Protein AF-A0A7S4D075-F1 (afdb_monomer_lite)

InterPro domains:
  IPR001715 Calponin homology domain [PF00307] (39-128)
  IPR001715 Calponin homology domain [PS50021] (37-131)
  IPR001715 Calponin homology domain [SM00033] (39-131)
  IPR003096 Smooth muscle protein/calponin [PR00888] (35-48)
  IPR003096 Smooth muscle protein/calponin [PR00888] (59-74)
  IPR003096 Smooth muscle protein/calponin [PR00888] (94-110)
  IPR003096 Smooth muscle protein/calponin [PR00888] (110-125)
  IPR036872 CH domain superfamily [G3DSA:1.10.418.10] (33-131)
  IPR036872 CH domain superfamily [SSF47576] (41-131)
  IPR050606 Calponin-like [PTHR47385] (38-131)

Secondary structure (DSSP, 8-state):
-HHHHHHHHHHHHHHH---TTHHHHHHHHHHHHTT---HHHHHHHHHHHHHT----S-HHHHHTTSHHHHHHHHHHSTTSS-GGG------HHHHHHHHHHHHHHHHHTT--GGGSPPHHHHHT-S-TTT-

Foldseek 3Di:
DLLVVVVVLVVVVVVPDPDPPVVVVVVVVVVVCVVVPDSLVVVQVSLCSLQVHHDDDDPLVRCLQLLSLLVSLCSSPPPLDDNVLQDPDPDLVNSLVSNVSSQVSVVVVVDDPQLDDHSCVRNVVVPPVSD

Sequence (131 aa):
KLTRRMERLIKKHIAGRQRGDYYNTSQHLIELTEGRNTSEAKVRLWIETLLGQECVGTTHQWLRSGAVLCRLINAVNPGLIEPSTVSESAEPMRQRSNIKQFLDCCGEMGLHEGDRFLIDDLYSNRDMKQV

Organism: NCBI:txid73025

pLDDT: mean 75.77, std 17.06, range [39.53, 94.44]

Structure (mmCIF, N/CA/C/O backbone):
data_AF-A0A7S4D075-F1
#
_entry.id   AF-A0A7S4D075-F1
#
loop_
_atom_site.group_PDB
_atom_site.id
_atom_site.type_symbol
_atom_site.label_atom_id
_atom_site.label_alt_id
_atom_site.label_comp_id
_atom_site.label_asym_id
_atom_site.label_entity_id
_atom_site.label_seq_id
_atom_site.pdbx_PDB_ins_code
_atom_site.Cartn_x
_atom_site.Cartn_y
_atom_site.Cartn_z
_atom_site.occupancy
_atom_site.B_iso_or_equiv
_atom_site.auth_seq_id
_atom_site.auth_comp_id
_atom_site.auth_asym_id
_atom_site.auth_atom_id
_atom_site.pdbx_PDB_model_num
ATOM 1 N N . LYS A 1 1 ? -8.860 -11.041 -3.632 1.00 50.75 1 LYS A N 1
ATOM 2 C CA . LYS A 1 1 ? -9.294 -11.610 -2.324 1.00 50.75 1 LYS A CA 1
ATOM 3 C C . LYS A 1 1 ? -8.749 -10.780 -1.153 1.00 50.75 1 LYS A C 1
ATOM 5 O O . LYS A 1 1 ? -9.535 -10.485 -0.261 1.00 50.75 1 LYS A O 1
ATOM 10 N N . LEU A 1 2 ? -7.536 -10.222 -1.249 1.00 43.84 2 LEU A N 1
ATOM 11 C CA . LEU A 1 2 ? -7.053 -9.100 -0.423 1.00 43.84 2 LEU A CA 1
ATOM 12 C C . LEU A 1 2 ? -7.921 -7.827 -0.563 1.00 43.84 2 LEU A C 1
ATOM 14 O O . LEU A 1 2 ? -8.401 -7.270 0.423 1.00 43.84 2 LEU A O 1
ATOM 18 N N . THR A 1 3 ? -8.248 -7.458 -1.806 1.00 52.56 3 THR A N 1
ATOM 19 C CA . THR A 1 3 ? -9.039 -6.272 -2.191 1.00 52.56 3 THR A CA 1
ATOM 20 C C . THR A 1 3 ? -10.372 -6.146 -1.458 1.00 52.56 3 THR A C 1
ATOM 22 O O . THR A 1 3 ? -10.666 -5.086 -0.933 1.00 52.56 3 THR A O 1
ATOM 25 N N . ARG A 1 4 ? -11.167 -7.221 -1.336 1.00 53.00 4 ARG A N 1
ATOM 26 C CA . ARG A 1 4 ? -12.479 -7.176 -0.648 1.00 53.00 4 ARG A CA 1
ATOM 27 C C . ARG A 1 4 ? -12.362 -7.070 0.875 1.00 53.00 4 ARG A C 1
ATOM 29 O O . ARG A 1 4 ? -13.295 -6.624 1.541 1.00 53.00 4 ARG A O 1
ATOM 36 N N . ARG A 1 5 ? -11.266 -7.563 1.461 1.00 54.78 5 ARG A N 1
ATOM 37 C CA . ARG A 1 5 ? -11.040 -7.518 2.914 1.00 54.78 5 ARG A CA 1
ATOM 38 C C . ARG A 1 5 ? -10.435 -6.179 3.316 1.00 54.78 5 ARG A C 1
ATOM 40 O O . ARG A 1 5 ? -10.928 -5.593 4.275 1.00 54.78 5 ARG A O 1
ATOM 47 N N . MET A 1 6 ? -9.511 -5.652 2.511 1.00 55.50 6 MET A N 1
ATOM 48 C CA . MET A 1 6 ? -9.135 -4.242 2.560 1.00 55.50 6 MET A CA 1
ATOM 49 C C . MET A 1 6 ? -10.371 -3.363 2.361 1.00 55.50 6 MET A C 1
ATOM 51 O O . MET A 1 6 ? -10.673 -2.604 3.258 1.00 55.50 6 MET A O 1
ATOM 55 N N . GLU A 1 7 ? -11.204 -3.562 1.335 1.00 55.00 7 GLU A N 1
ATOM 56 C CA . GLU A 1 7 ? -12.452 -2.796 1.129 1.00 55.00 7 GLU A CA 1
ATOM 57 C C . GLU A 1 7 ? -13.401 -2.810 2.343 1.00 55.00 7 GLU A C 1
ATOM 59 O O . GLU A 1 7 ? -14.043 -1.807 2.653 1.00 55.00 7 GLU A O 1
ATOM 64 N N . ARG A 1 8 ? -13.467 -3.915 3.093 1.00 57.28 8 ARG A N 1
ATOM 65 C CA . ARG A 1 8 ? -14.226 -3.967 4.353 1.00 57.28 8 ARG A CA 1
ATOM 66 C C . ARG A 1 8 ? -13.552 -3.199 5.491 1.00 57.28 8 ARG A C 1
ATOM 68 O O . ARG A 1 8 ? -14.247 -2.491 6.216 1.00 57.28 8 ARG A O 1
ATOM 75 N N . LEU A 1 9 ? -12.231 -3.307 5.642 1.00 54.53 9 LEU A N 1
ATOM 76 C CA . LEU A 1 9 ? -11.461 -2.492 6.592 1.00 54.53 9 LEU A CA 1
ATOM 77 C C . LEU A 1 9 ? -11.571 -0.997 6.249 1.00 54.53 9 LEU A C 1
ATOM 79 O O . LEU A 1 9 ? -11.704 -0.176 7.150 1.00 54.53 9 LEU A O 1
ATOM 83 N N . ILE A 1 10 ? -11.635 -0.672 4.957 1.00 57.50 10 ILE A N 1
ATOM 84 C CA . ILE A 1 10 ? -11.843 0.662 4.390 1.00 57.50 10 ILE A CA 1
ATOM 85 C C . ILE A 1 10 ? -13.212 1.200 4.788 1.00 57.50 10 ILE A C 1
ATOM 87 O O . ILE A 1 10 ? -13.285 2.236 5.438 1.00 57.50 10 ILE A O 1
ATOM 91 N N . LYS A 1 11 ? -14.300 0.481 4.481 1.00 53.25 11 LYS A N 1
ATOM 92 C CA . LYS A 1 11 ? -15.663 0.902 4.854 1.00 53.25 11 LYS A CA 1
ATOM 93 C C . LYS A 1 11 ? -15.804 1.087 6.366 1.00 53.25 11 LYS A C 1
ATOM 95 O O . LYS A 1 11 ? -16.441 2.038 6.804 1.00 53.25 11 LYS A O 1
ATOM 100 N N . LYS A 1 12 ? -15.156 0.229 7.163 1.00 53.06 12 LYS A N 1
ATOM 101 C CA . LYS A 1 12 ? -15.143 0.328 8.629 1.00 53.06 12 LYS A CA 1
ATOM 102 C C . LYS A 1 12 ? -14.340 1.536 9.139 1.00 53.06 12 LYS A C 1
ATOM 104 O O . LYS A 1 12 ? -14.806 2.215 10.047 1.00 53.06 12 LYS A O 1
ATOM 109 N N . HIS A 1 13 ? -13.165 1.818 8.569 1.00 50.81 13 HIS A N 1
ATOM 110 C CA . HIS A 1 13 ? -12.316 2.945 8.979 1.00 50.81 13 HIS A CA 1
ATOM 111 C C . HIS A 1 13 ? -12.883 4.296 8.507 1.00 50.81 13 HIS A C 1
ATOM 113 O O . HIS A 1 13 ? -12.895 5.252 9.279 1.00 50.81 13 HIS A O 1
ATOM 119 N N . ILE A 1 14 ? -13.427 4.366 7.285 1.00 50.09 14 ILE A N 1
ATOM 120 C CA . ILE A 1 14 ? -14.105 5.559 6.744 1.00 50.09 14 ILE A CA 1
ATOM 121 C C . ILE A 1 14 ? -15.364 5.880 7.559 1.00 50.09 14 ILE A C 1
ATOM 123 O O . ILE A 1 14 ? -15.562 7.030 7.938 1.00 50.09 14 ILE A O 1
ATOM 127 N N . ALA A 1 15 ? -16.186 4.879 7.898 1.00 50.56 15 ALA A N 1
ATOM 128 C CA . ALA A 1 15 ? -17.385 5.093 8.714 1.00 50.56 15 ALA A CA 1
ATOM 129 C C . ALA A 1 15 ? -17.075 5.587 10.142 1.00 50.56 15 ALA A C 1
ATOM 131 O O . ALA A 1 15 ? -17.919 6.229 10.762 1.00 50.56 15 ALA A O 1
ATOM 132 N N . GLY A 1 16 ? -15.874 5.308 10.665 1.00 44.28 16 GLY A N 1
ATOM 133 C CA . GLY A 1 16 ? -15.447 5.726 12.003 1.00 44.28 16 GLY A CA 1
ATOM 134 C C . GLY A 1 16 ? -14.803 7.116 12.081 1.00 44.28 16 GLY A C 1
ATOM 135 O O . GLY A 1 16 ? -14.719 7.678 13.172 1.00 44.28 16 GLY A O 1
ATOM 136 N N . ARG A 1 17 ? -14.347 7.699 10.962 1.00 47.12 17 ARG A N 1
ATOM 137 C CA . ARG A 1 17 ? -13.574 8.954 10.951 1.00 47.12 17 ARG A CA 1
ATOM 138 C C . ARG A 1 17 ? -14.454 10.143 10.548 1.00 47.12 17 ARG A C 1
ATOM 140 O O . ARG A 1 17 ? -14.360 10.665 9.445 1.00 47.12 17 ARG A O 1
ATOM 147 N N . GLN A 1 18 ? -15.306 10.588 11.471 1.00 43.94 18 GLN A N 1
ATOM 148 C CA . GLN A 1 18 ? -16.048 11.854 11.381 1.00 43.94 18 GLN A CA 1
ATOM 149 C C . GLN A 1 18 ? -15.070 13.049 11.447 1.00 43.94 18 GLN A C 1
ATOM 151 O O . GLN A 1 18 ? -14.754 13.555 12.522 1.00 43.94 18 GLN A O 1
ATOM 156 N N . ARG A 1 19 ? -14.554 13.500 10.297 1.00 42.50 19 ARG A N 1
ATOM 157 C CA . ARG A 1 19 ? -14.028 14.865 10.103 1.00 42.50 19 ARG A CA 1
ATOM 158 C C . ARG A 1 19 ? -14.656 15.434 8.829 1.00 42.50 19 ARG A C 1
ATOM 160 O O . ARG A 1 19 ? -14.510 14.855 7.755 1.00 42.50 19 ARG A O 1
ATOM 167 N N . GLY A 1 20 ? -15.398 16.526 9.001 1.00 39.53 20 GLY A N 1
ATOM 168 C CA . GLY A 1 20 ? -16.484 17.003 8.134 1.00 39.53 20 GLY A CA 1
ATOM 169 C C . GLY A 1 20 ? -16.155 17.385 6.688 1.00 39.53 20 GLY A C 1
ATOM 170 O O . GLY A 1 20 ? -17.089 17.550 5.917 1.00 39.53 20 GLY A O 1
ATOM 171 N N . ASP A 1 21 ? -14.889 17.445 6.278 1.00 44.00 21 ASP A N 1
ATOM 172 C CA . ASP A 1 21 ? -14.522 17.799 4.894 1.00 44.00 21 ASP A CA 1
ATOM 173 C C . ASP A 1 21 ? -14.277 16.579 3.988 1.00 44.00 21 ASP A C 1
ATOM 175 O O . ASP A 1 21 ? -14.272 16.688 2.765 1.00 44.00 21 ASP A O 1
ATOM 179 N N . TYR A 1 22 ? -14.109 15.384 4.562 1.00 44.91 22 TYR A N 1
ATOM 180 C CA . TYR A 1 22 ? -13.710 14.188 3.809 1.00 44.91 22 TYR A CA 1
ATOM 181 C C . TYR A 1 22 ? -14.876 13.517 3.066 1.00 44.91 22 TYR A C 1
ATOM 183 O O . TYR A 1 22 ? -14.668 12.887 2.030 1.00 44.91 22 TYR A O 1
ATOM 191 N N . TYR A 1 23 ? -16.109 13.648 3.571 1.00 43.34 23 TYR A N 1
ATOM 192 C CA . TYR A 1 23 ? -17.292 12.975 3.016 1.00 43.34 23 TYR A CA 1
ATOM 193 C C . TYR A 1 23 ? -17.703 13.551 1.650 1.00 43.34 23 TYR A C 1
ATOM 195 O O . TYR A 1 23 ? -18.079 12.787 0.765 1.00 43.34 23 TYR A O 1
ATOM 203 N N . ASN A 1 24 ? -17.543 14.867 1.446 1.00 47.75 24 ASN A N 1
ATOM 204 C CA . ASN A 1 24 ? -17.824 15.531 0.166 1.00 47.75 24 ASN A CA 1
ATOM 205 C C . ASN A 1 24 ? -16.809 15.141 -0.918 1.00 47.75 24 ASN A C 1
ATOM 207 O O . ASN A 1 24 ? -17.199 14.766 -2.022 1.00 47.75 24 ASN A O 1
ATOM 211 N N . THR A 1 25 ? -15.512 15.138 -0.599 1.00 51.56 25 THR A N 1
ATOM 212 C CA . THR A 1 25 ? -14.468 14.709 -1.544 1.00 51.56 25 THR A CA 1
ATOM 213 C C . THR A 1 25 ? -14.576 13.215 -1.838 1.00 51.56 25 THR A C 1
ATOM 215 O O . THR A 1 25 ? -14.449 12.801 -2.983 1.00 51.56 25 THR A O 1
ATOM 218 N N . SER A 1 26 ? -14.880 12.393 -0.830 1.00 49.84 26 SER A N 1
ATOM 219 C CA . SER A 1 26 ? -15.034 10.944 -1.002 1.00 49.84 26 SER A CA 1
ATOM 220 C C . SER A 1 26 ? -16.256 10.577 -1.844 1.00 49.84 26 SER A C 1
ATOM 222 O O . SER A 1 26 ? -16.144 9.692 -2.682 1.00 49.84 26 SER A O 1
ATOM 224 N N . GLN A 1 27 ? -17.402 11.249 -1.671 1.00 45.72 27 GLN A N 1
ATOM 225 C CA . GLN A 1 27 ? -18.570 11.042 -2.538 1.00 45.72 27 GLN A CA 1
ATOM 226 C C . GLN A 1 27 ? -18.273 11.440 -3.988 1.00 45.72 27 GLN A C 1
ATOM 228 O O . GLN A 1 27 ? -18.534 10.650 -4.890 1.00 45.72 27 GLN A O 1
ATOM 233 N N . HIS A 1 28 ? -17.620 12.586 -4.204 1.00 53.44 28 HIS A N 1
ATOM 234 C CA . HIS A 1 28 ? -17.217 13.025 -5.541 1.00 53.44 28 HIS A CA 1
ATOM 235 C C . HIS A 1 28 ? -16.207 12.066 -6.199 1.00 53.44 28 HIS A C 1
ATOM 237 O O . HIS A 1 28 ? -16.278 11.779 -7.390 1.00 53.44 28 HIS A O 1
ATOM 243 N N . LEU A 1 29 ? -15.283 11.501 -5.420 1.00 51.94 29 LEU A N 1
ATOM 244 C CA . LEU A 1 29 ? -14.316 10.509 -5.893 1.00 51.94 29 LEU A CA 1
ATOM 245 C C . LEU A 1 29 ? -14.950 9.129 -6.159 1.00 51.94 29 LEU A C 1
ATOM 247 O O . LEU A 1 29 ? -14.510 8.414 -7.064 1.00 51.94 29 LEU A O 1
ATOM 251 N N . ILE A 1 30 ? -15.992 8.753 -5.408 1.00 53.75 30 ILE A N 1
ATOM 252 C CA . ILE A 1 30 ? -16.813 7.559 -5.665 1.00 53.75 30 ILE A CA 1
ATOM 253 C C . ILE A 1 30 ? -17.592 7.731 -6.979 1.00 53.75 30 ILE A C 1
ATOM 255 O O . ILE A 1 30 ? -17.539 6.841 -7.824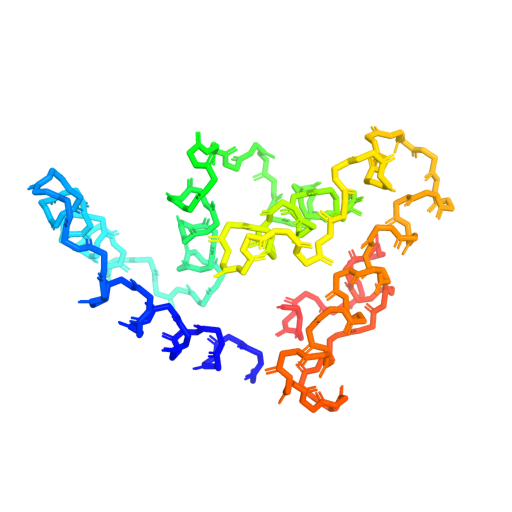 1.00 53.75 30 ILE A O 1
ATOM 259 N N . GLU A 1 31 ? -18.202 8.896 -7.214 1.00 53.28 31 GLU A N 1
ATOM 260 C CA . GLU A 1 31 ? -18.857 9.240 -8.488 1.00 53.28 31 GLU A CA 1
ATOM 261 C C . GLU A 1 31 ? -17.867 9.242 -9.669 1.00 53.28 31 GLU A C 1
ATOM 263 O O . GLU A 1 31 ? -18.153 8.684 -10.728 1.00 53.28 31 GLU A O 1
ATOM 268 N N . LEU A 1 32 ? -16.649 9.767 -9.484 1.00 51.84 32 LEU A N 1
ATOM 269 C CA . LEU A 1 32 ? -15.582 9.725 -10.498 1.00 51.84 32 LEU A CA 1
ATOM 270 C C . LEU A 1 32 ? -15.048 8.306 -10.769 1.00 51.84 32 LEU A C 1
ATOM 272 O O . LEU A 1 32 ? -14.474 8.048 -11.833 1.00 51.84 32 LEU A O 1
ATOM 276 N N . THR A 1 33 ? -15.212 7.372 -9.827 1.00 48.22 33 THR A N 1
ATOM 277 C CA . THR A 1 33 ? -14.789 5.972 -9.990 1.00 48.22 33 THR A CA 1
ATOM 278 C C . THR A 1 33 ? -15.875 5.057 -10.541 1.00 48.22 33 THR A C 1
ATOM 280 O O . THR A 1 33 ? -15.534 3.966 -11.004 1.00 48.22 33 THR A O 1
ATOM 283 N N . GLU A 1 34 ? -17.135 5.491 -10.619 1.00 52.38 34 GLU A N 1
ATOM 284 C CA . GLU A 1 34 ? -18.191 4.723 -11.296 1.00 52.38 34 GLU A CA 1
ATOM 285 C C . GLU A 1 34 ? -17.892 4.508 -12.795 1.00 52.38 34 GLU A C 1
ATOM 287 O O . GLU A 1 34 ? -18.272 3.484 -13.361 1.00 52.38 34 GLU A O 1
ATOM 292 N N . GLY A 1 35 ? -17.093 5.387 -13.418 1.00 48.12 35 GLY A N 1
ATOM 293 C CA . GLY A 1 35 ? -16.574 5.206 -14.782 1.00 48.12 35 GLY A CA 1
ATOM 294 C C . GLY A 1 35 ? -15.270 4.394 -14.895 1.00 48.12 35 GLY A C 1
ATOM 295 O O . GLY A 1 35 ? -14.918 3.940 -15.984 1.00 48.12 35 GLY A O 1
ATOM 296 N N . ARG A 1 36 ? -14.534 4.179 -13.793 1.00 48.78 36 ARG A N 1
ATOM 297 C CA . ARG A 1 36 ? -13.243 3.457 -13.754 1.00 48.78 36 ARG A CA 1
ATOM 298 C C . ARG A 1 36 ? -13.422 2.116 -13.043 1.00 48.78 36 ARG A C 1
ATOM 300 O O . ARG A 1 36 ? -13.070 1.935 -11.882 1.00 48.78 36 ARG A O 1
ATOM 307 N N . ASN A 1 37 ? -13.992 1.155 -13.763 1.00 53.44 37 ASN A N 1
ATOM 308 C CA . ASN A 1 37 ? -14.530 -0.093 -13.212 1.00 53.44 37 ASN A CA 1
ATOM 309 C C . ASN A 1 37 ? -13.479 -1.184 -12.884 1.00 53.44 37 ASN A C 1
ATOM 311 O O . ASN A 1 37 ? -13.795 -2.373 -12.870 1.00 53.44 37 ASN A O 1
ATOM 315 N N . THR A 1 38 ? -12.218 -0.816 -12.631 1.00 63.53 38 THR A N 1
ATOM 316 C CA . THR A 1 38 ? -11.158 -1.780 -12.291 1.00 63.53 38 THR A CA 1
ATOM 317 C C . THR A 1 38 ? -10.851 -1.750 -10.798 1.00 63.53 38 THR A C 1
ATOM 319 O O . THR A 1 38 ? -10.804 -0.698 -10.160 1.00 63.53 38 THR A O 1
ATOM 322 N N . SER A 1 39 ? -10.637 -2.932 -10.213 1.00 69.81 39 SER A N 1
ATOM 323 C CA . SER A 1 39 ? -10.255 -3.064 -8.801 1.00 69.81 39 SER A CA 1
ATOM 324 C C . SER A 1 39 ? -8.970 -2.292 -8.480 1.00 69.81 39 SER A C 1
ATOM 326 O O . SER A 1 39 ? -8.851 -1.741 -7.392 1.00 69.81 39 SER A O 1
ATOM 328 N N . GLU A 1 40 ? -8.063 -2.181 -9.449 1.00 74.38 40 GLU A N 1
ATOM 329 C CA . GLU A 1 40 ? -6.818 -1.423 -9.340 1.00 74.38 40 GLU A CA 1
ATOM 330 C C . GLU A 1 40 ? -7.053 0.084 -9.153 1.00 74.38 40 GLU A C 1
ATOM 332 O O . GLU A 1 40 ? -6.489 0.677 -8.237 1.00 74.38 40 GLU A O 1
ATOM 337 N N . ALA A 1 41 ? -7.927 0.706 -9.955 1.00 74.38 41 ALA A N 1
ATOM 338 C CA . ALA A 1 41 ? -8.194 2.144 -9.856 1.00 74.38 41 ALA A CA 1
ATOM 339 C C . ALA A 1 41 ? -8.781 2.526 -8.488 1.00 74.38 41 ALA A C 1
ATOM 341 O O . ALA A 1 41 ? -8.411 3.551 -7.914 1.00 74.38 41 ALA A O 1
ATOM 342 N N . LYS A 1 42 ? -9.649 1.665 -7.939 1.00 74.44 42 LYS A N 1
ATOM 343 C CA . LYS A 1 42 ? -10.230 1.835 -6.599 1.00 74.44 42 LYS A CA 1
ATOM 344 C C . LYS A 1 42 ? -9.171 1.728 -5.502 1.00 74.44 42 LYS A C 1
ATOM 346 O O . LYS A 1 42 ? -9.166 2.542 -4.584 1.00 74.44 42 LYS A O 1
ATOM 351 N N . VAL A 1 43 ? -8.266 0.750 -5.602 1.00 77.12 43 VAL A N 1
ATOM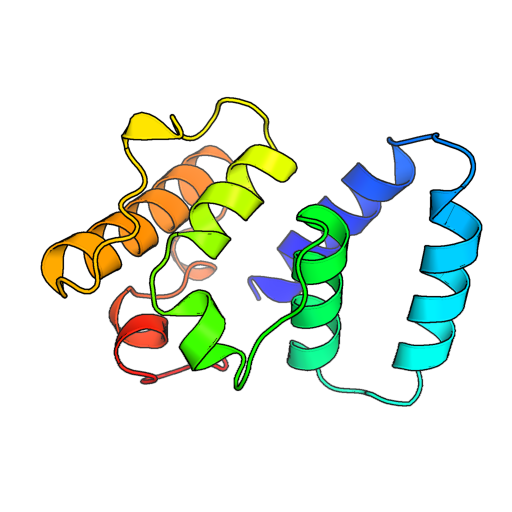 352 C CA . VAL A 1 43 ? -7.157 0.583 -4.646 1.00 77.12 43 VAL A CA 1
ATOM 353 C C . VAL A 1 43 ? -6.204 1.768 -4.713 1.00 77.12 43 VAL A C 1
ATOM 355 O O . VAL A 1 43 ? -5.840 2.307 -3.674 1.00 77.12 43 VAL A O 1
ATOM 358 N N . ARG A 1 44 ? -5.837 2.2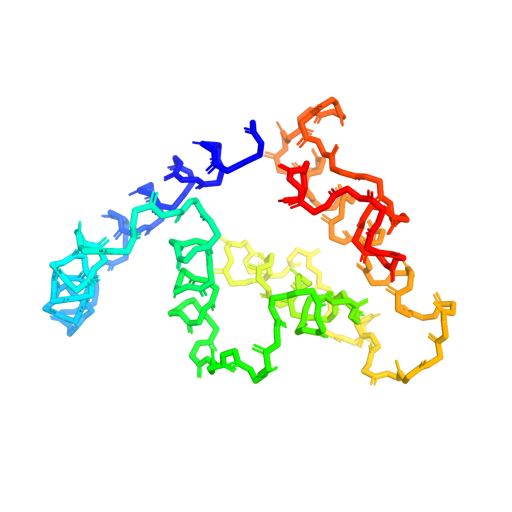08 -5.919 1.00 81.25 44 ARG A N 1
ATOM 359 C CA . ARG A 1 44 ? -4.932 3.341 -6.113 1.00 81.25 44 ARG A CA 1
ATOM 360 C C . ARG A 1 44 ? -5.478 4.591 -5.440 1.00 81.25 44 ARG A C 1
ATOM 362 O O . ARG A 1 44 ? -4.827 5.131 -4.555 1.00 81.25 44 ARG A O 1
ATOM 369 N N . LEU A 1 45 ? -6.705 4.969 -5.792 1.00 79.88 45 LEU A N 1
ATOM 370 C CA . LEU A 1 45 ? -7.380 6.119 -5.204 1.00 79.88 45 LEU A CA 1
ATOM 371 C C . LEU A 1 45 ? -7.454 6.009 -3.677 1.00 79.88 45 LEU A C 1
ATOM 373 O O . LEU A 1 45 ? -7.246 6.987 -2.965 1.00 79.88 45 LEU A O 1
ATOM 377 N N . TRP A 1 46 ? -7.723 4.815 -3.155 1.00 77.94 46 TRP A N 1
ATOM 378 C CA . TRP A 1 46 ? -7.771 4.597 -1.718 1.00 77.94 46 TRP A CA 1
ATOM 379 C C . TRP A 1 46 ? -6.427 4.872 -1.027 1.00 77.94 46 TRP A C 1
ATOM 381 O O . TRP A 1 46 ? -6.399 5.589 -0.025 1.00 77.94 46 TRP A O 1
ATOM 391 N N . ILE A 1 47 ? -5.324 4.343 -1.564 1.00 83.31 47 ILE A N 1
ATOM 392 C CA . ILE A 1 47 ? -3.983 4.594 -1.020 1.00 83.31 47 ILE A CA 1
ATOM 393 C C . ILE A 1 47 ? -3.661 6.089 -1.118 1.00 83.31 47 ILE A C 1
ATOM 395 O O . ILE A 1 47 ? -3.167 6.664 -0.148 1.00 83.31 47 ILE A O 1
ATOM 399 N N . GLU A 1 48 ? -4.008 6.730 -2.239 1.00 85.19 48 GLU A N 1
ATOM 400 C CA . GLU A 1 48 ? -3.803 8.169 -2.431 1.00 85.19 48 GLU A CA 1
ATOM 401 C C . GLU A 1 48 ? -4.542 8.983 -1.366 1.00 85.19 48 GLU A C 1
ATOM 403 O O . GLU A 1 48 ? -3.975 9.879 -0.742 1.00 85.19 48 GLU A O 1
ATOM 408 N N . THR A 1 49 ? -5.791 8.611 -1.089 1.00 80.12 49 THR A N 1
ATOM 409 C CA . THR A 1 49 ? -6.645 9.329 -0.143 1.00 80.12 49 THR A CA 1
ATOM 410 C C . THR A 1 49 ? -6.245 9.077 1.316 1.00 80.12 49 THR A C 1
ATOM 412 O O . THR A 1 49 ? -6.401 9.963 2.154 1.00 80.12 49 THR A O 1
ATOM 415 N N . LEU A 1 50 ? -5.729 7.889 1.656 1.00 82.62 50 LEU A N 1
ATOM 416 C CA . LEU A 1 50 ? -5.240 7.608 3.013 1.00 82.62 50 LEU A CA 1
ATOM 417 C C . LEU A 1 50 ? -3.902 8.277 3.316 1.00 82.62 50 LEU A C 1
ATOM 419 O O . LEU A 1 50 ? -3.680 8.695 4.452 1.00 82.62 50 LEU A O 1
ATOM 423 N N . LEU A 1 51 ? -3.008 8.341 2.330 1.00 83.81 51 LEU A N 1
ATOM 424 C CA . LEU A 1 51 ? -1.670 8.901 2.506 1.00 83.81 51 LEU A CA 1
ATOM 425 C C . LEU A 1 51 ? -1.596 10.392 2.165 1.00 83.81 51 LEU A C 1
ATOM 427 O O . LEU A 1 51 ? -0.626 11.044 2.544 1.00 83.81 51 LEU A O 1
ATOM 431 N N . GLY A 1 52 ? -2.591 10.931 1.455 1.00 83.06 52 GLY A N 1
ATOM 432 C CA . GLY A 1 52 ? -2.536 12.279 0.890 1.00 83.06 52 GLY A CA 1
ATOM 433 C C . GLY A 1 52 ? -1.444 12.422 -0.176 1.00 83.06 52 GLY A C 1
ATOM 434 O O . GLY A 1 52 ? -0.861 13.493 -0.311 1.00 83.06 52 GLY A O 1
ATOM 435 N N . GLN A 1 53 ? -1.113 11.336 -0.881 1.00 80.44 53 GLN A N 1
ATOM 436 C CA . GLN A 1 53 ? -0.046 11.281 -1.888 1.00 80.44 53 GLN A CA 1
ATOM 437 C C . GLN A 1 53 ? -0.614 10.773 -3.206 1.00 80.44 53 GLN A C 1
ATOM 439 O O . GLN A 1 53 ? -1.292 9.758 -3.204 1.00 80.44 53 GLN A O 1
ATOM 444 N N . GLU A 1 54 ? -0.304 11.404 -4.333 1.00 81.12 54 GLU A N 1
ATOM 445 C CA . GLU A 1 54 ? -0.744 10.912 -5.643 1.00 81.12 54 GLU A CA 1
ATOM 446 C C . GLU A 1 54 ? 0.164 9.787 -6.164 1.00 81.12 54 GLU A C 1
ATOM 448 O O . GLU A 1 54 ? 1.380 9.782 -5.946 1.00 81.12 54 GLU A O 1
ATOM 453 N N . CYS A 1 55 ? -0.419 8.824 -6.879 1.00 79.69 55 CYS A N 1
ATOM 454 C CA . CYS A 1 55 ? 0.332 7.767 -7.537 1.00 79.69 55 CYS A CA 1
ATOM 455 C C . CYS A 1 55 ? 1.092 8.341 -8.735 1.00 79.69 55 CYS A C 1
ATOM 457 O O . CYS A 1 55 ? 0.499 8.732 -9.744 1.00 79.69 55 CYS A O 1
ATOM 459 N N . VAL A 1 56 ? 2.421 8.319 -8.656 1.00 79.88 56 VAL A N 1
ATOM 460 C CA . VAL A 1 56 ? 3.300 8.728 -9.755 1.00 79.88 56 VAL A CA 1
ATOM 461 C C . VAL A 1 56 ? 3.622 7.512 -10.626 1.00 79.88 56 VAL A C 1
ATOM 463 O O . VAL A 1 56 ? 4.287 6.578 -10.182 1.00 79.88 56 VAL A O 1
ATOM 466 N N . GLY A 1 57 ? 3.166 7.525 -11.881 1.00 84.50 57 GLY A N 1
ATOM 467 C CA . GLY A 1 57 ? 3.406 6.444 -12.842 1.00 84.50 57 GLY A CA 1
ATOM 468 C C . GLY A 1 57 ? 2.450 5.258 -12.681 1.00 84.50 57 GLY A C 1
ATOM 469 O O . GLY A 1 57 ? 1.253 5.439 -12.452 1.00 84.50 57 GLY A O 1
ATOM 470 N N . THR A 1 58 ? 2.966 4.039 -12.860 1.00 85.94 58 THR A N 1
ATOM 471 C CA . THR A 1 58 ? 2.160 2.809 -12.743 1.00 85.94 58 THR A CA 1
ATOM 472 C C . THR A 1 58 ? 1.999 2.367 -11.288 1.00 85.94 58 THR A C 1
ATOM 474 O O . THR A 1 58 ? 2.899 2.556 -10.469 1.00 85.94 58 THR A O 1
ATOM 477 N N . THR A 1 59 ? 0.883 1.699 -10.975 1.00 85.62 59 THR A N 1
ATOM 478 C CA . THR A 1 59 ? 0.610 1.138 -9.639 1.00 85.62 59 THR A CA 1
ATOM 479 C C . THR A 1 59 ? 1.746 0.232 -9.163 1.00 85.62 59 THR A C 1
ATOM 481 O O . THR A 1 59 ? 2.180 0.319 -8.016 1.00 85.62 59 THR A O 1
ATOM 484 N N . HIS A 1 60 ? 2.288 -0.594 -10.066 1.00 88.94 60 HIS A N 1
ATOM 485 C CA . HIS A 1 60 ? 3.449 -1.437 -9.784 1.00 88.94 60 HIS A CA 1
ATOM 486 C C . HIS A 1 60 ? 4.663 -0.607 -9.359 1.00 88.94 60 HIS A C 1
ATOM 488 O O . HIS A 1 60 ? 5.193 -0.830 -8.276 1.00 88.94 60 HIS A O 1
ATOM 494 N N . GLN A 1 61 ? 5.075 0.382 -10.161 1.00 89.44 61 GLN A N 1
ATOM 495 C CA . GLN A 1 61 ? 6.241 1.221 -9.853 1.00 89.44 61 GLN A CA 1
ATOM 496 C C . GLN A 1 61 ? 6.099 1.944 -8.515 1.00 89.44 61 GLN A C 1
ATOM 498 O O . GLN A 1 61 ? 7.067 2.031 -7.760 1.00 89.44 61 GLN A O 1
ATOM 503 N N . TRP A 1 62 ? 4.895 2.424 -8.215 1.00 90.00 62 TRP A N 1
ATOM 504 C CA . TRP A 1 62 ? 4.616 3.148 -6.984 1.00 90.00 62 TRP A CA 1
ATOM 505 C C . TRP A 1 62 ? 4.708 2.257 -5.737 1.00 90.00 62 TRP A C 1
ATOM 507 O O . TRP A 1 62 ? 5.266 2.667 -4.719 1.00 90.00 62 TRP A O 1
ATOM 517 N N . LEU A 1 63 ? 4.217 1.017 -5.823 1.00 90.94 63 LEU A N 1
ATOM 518 C CA . LEU A 1 63 ? 4.185 0.080 -4.696 1.00 90.94 63 LEU A CA 1
ATOM 519 C C . LEU A 1 63 ? 5.448 -0.787 -4.578 1.00 90.94 63 LEU A C 1
ATOM 521 O O . LEU A 1 63 ? 5.722 -1.315 -3.500 1.00 90.94 63 LEU A O 1
ATOM 525 N N . ARG A 1 64 ? 6.248 -0.911 -5.645 1.00 91.81 64 ARG A N 1
ATOM 526 C CA . ARG A 1 64 ? 7.424 -1.800 -5.728 1.00 91.81 64 ARG A CA 1
ATOM 527 C C . ARG A 1 64 ? 8.452 -1.582 -4.619 1.00 91.81 64 ARG A C 1
ATOM 529 O O . ARG A 1 64 ? 9.110 -2.533 -4.209 1.00 91.81 64 ARG A O 1
ATOM 536 N N . SER A 1 65 ? 8.610 -0.352 -4.134 1.00 90.62 65 SER A N 1
ATOM 537 C CA . SER A 1 65 ? 9.555 -0.051 -3.050 1.00 90.62 65 SER A CA 1
ATOM 538 C C . SER A 1 65 ? 9.121 -0.626 -1.697 1.00 90.62 65 SER A C 1
ATOM 540 O O . SER A 1 65 ? 9.931 -0.686 -0.774 1.00 90.62 65 SER A O 1
ATOM 542 N N . GLY A 1 66 ? 7.843 -0.989 -1.543 1.00 90.44 66 GLY A N 1
ATOM 543 C CA . GLY A 1 66 ? 7.227 -1.401 -0.282 1.00 90.44 66 GLY A CA 1
ATOM 544 C C . GLY A 1 66 ? 7.045 -0.268 0.737 1.00 90.44 66 GLY A C 1
ATOM 545 O O . GLY A 1 66 ? 6.270 -0.421 1.674 1.00 90.44 66 GLY A O 1
ATOM 546 N N . ALA A 1 67 ? 7.682 0.894 0.553 1.00 91.25 67 ALA A N 1
ATOM 547 C CA . ALA A 1 67 ? 7.618 1.998 1.512 1.00 91.25 67 ALA A CA 1
ATOM 548 C C . ALA A 1 67 ? 6.204 2.595 1.621 1.00 91.25 67 ALA A C 1
ATOM 550 O O . ALA A 1 67 ? 5.716 2.862 2.719 1.00 91.25 67 ALA A O 1
ATOM 551 N N . VAL A 1 68 ? 5.513 2.738 0.483 1.00 91.12 68 VAL A N 1
ATOM 552 C CA . VAL A 1 68 ? 4.110 3.186 0.426 1.00 91.12 68 VAL A CA 1
ATOM 553 C C . VAL A 1 68 ? 3.196 2.216 1.178 1.00 91.12 68 VAL A C 1
ATOM 555 O O . VAL A 1 68 ? 2.317 2.649 1.918 1.00 91.12 68 VAL A O 1
ATOM 558 N N . LEU A 1 69 ? 3.441 0.909 1.051 1.00 90.94 69 LEU A N 1
ATOM 559 C CA . LEU A 1 69 ? 2.669 -0.126 1.738 1.00 90.94 69 LEU A CA 1
ATOM 560 C C . LEU A 1 69 ? 2.876 -0.088 3.258 1.00 90.94 69 LEU A C 1
ATOM 562 O O . LEU A 1 69 ? 1.912 -0.195 4.014 1.00 90.94 69 LEU A O 1
ATOM 566 N N . CYS A 1 70 ? 4.103 0.140 3.729 1.00 91.44 70 CYS A N 1
ATOM 567 C CA . CYS A 1 70 ? 4.348 0.314 5.160 1.00 91.44 70 CYS A CA 1
ATOM 568 C C . CYS A 1 70 ? 3.657 1.571 5.714 1.00 91.44 70 CYS A C 1
ATOM 570 O O . CYS A 1 70 ? 3.029 1.527 6.773 1.00 91.44 70 CYS A O 1
ATOM 572 N N . ARG A 1 71 ? 3.701 2.691 4.974 1.00 89.06 71 ARG A N 1
ATOM 573 C CA . ARG A 1 71 ? 2.959 3.911 5.340 1.00 89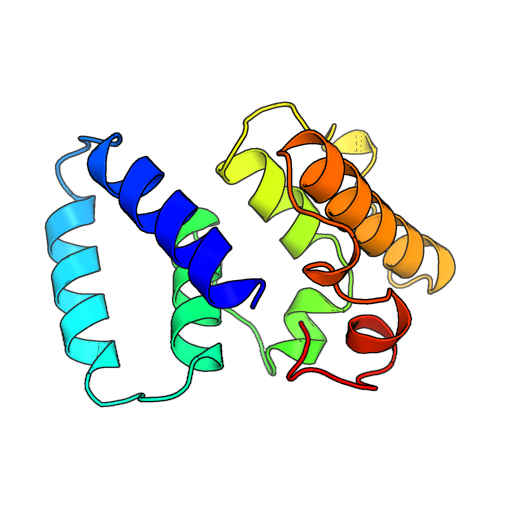.06 71 ARG A CA 1
ATOM 574 C C . ARG A 1 71 ? 1.453 3.665 5.397 1.00 89.06 71 ARG A C 1
ATOM 576 O O . ARG A 1 71 ? 0.792 4.145 6.314 1.00 89.06 71 ARG A O 1
ATOM 583 N N . LEU A 1 72 ? 0.924 2.893 4.451 1.00 88.44 72 LEU A N 1
ATOM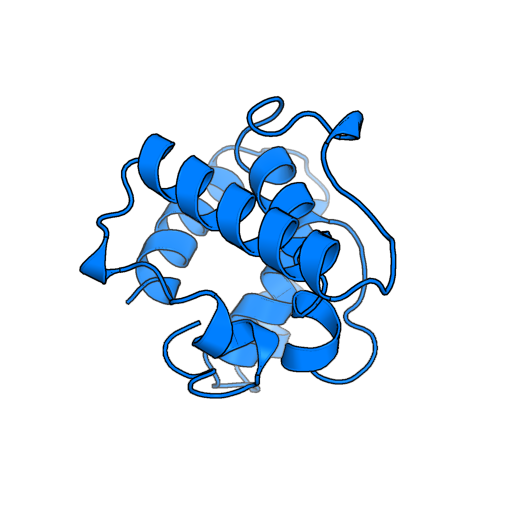 584 C CA . LEU A 1 72 ? -0.487 2.523 4.394 1.00 88.44 72 LEU A CA 1
ATOM 585 C C . LEU A 1 72 ? -0.924 1.760 5.649 1.00 88.44 72 LEU A C 1
ATOM 587 O O . LEU A 1 72 ? -1.969 2.068 6.217 1.00 88.44 72 LEU A O 1
ATOM 591 N N . ILE A 1 73 ? -0.110 0.812 6.118 1.00 88.75 73 ILE A N 1
ATOM 592 C CA . ILE A 1 73 ? -0.378 0.090 7.367 1.00 88.75 73 ILE A CA 1
ATOM 593 C C . ILE A 1 73 ? -0.451 1.049 8.551 1.00 88.75 73 ILE A C 1
ATOM 595 O O . ILE A 1 73 ? -1.420 0.993 9.299 1.00 88.75 73 ILE A O 1
ATOM 599 N N . ASN A 1 74 ? 0.495 1.980 8.676 1.00 88.25 74 ASN A N 1
ATOM 600 C CA . ASN A 1 74 ? 0.465 2.980 9.745 1.00 88.25 74 ASN A CA 1
ATOM 601 C C . ASN A 1 74 ? -0.715 3.953 9.647 1.00 88.25 74 ASN A C 1
ATOM 603 O O . ASN A 1 74 ? -1.190 4.446 10.668 1.00 88.25 74 ASN A O 1
ATOM 607 N N . ALA A 1 75 ? -1.213 4.232 8.442 1.00 84.75 75 ALA A N 1
ATOM 608 C CA . ALA A 1 75 ? -2.423 5.029 8.267 1.00 84.75 75 ALA A CA 1
ATOM 609 C C . ALA A 1 75 ? -3.677 4.287 8.765 1.00 84.75 75 ALA A C 1
ATOM 611 O O . ALA A 1 75 ? -4.597 4.916 9.292 1.00 84.75 75 ALA A O 1
ATOM 612 N N . VAL A 1 76 ? -3.710 2.956 8.617 1.00 82.44 76 VAL A N 1
ATOM 613 C CA . VAL A 1 76 ? -4.826 2.102 9.055 1.00 82.44 76 VAL A CA 1
ATOM 614 C C . VAL A 1 76 ? -4.737 1.759 10.545 1.00 82.44 76 VAL A C 1
ATOM 616 O O . VAL A 1 76 ? -5.748 1.832 11.245 1.00 82.44 76 VAL A O 1
ATOM 619 N N . ASN A 1 77 ? -3.549 1.392 11.023 1.00 81.44 77 ASN A N 1
ATOM 620 C CA . ASN A 1 77 ? -3.249 1.057 12.409 1.00 81.44 77 ASN A CA 1
ATOM 621 C C . ASN A 1 77 ? -1.984 1.814 12.864 1.00 81.44 77 ASN A C 1
ATOM 623 O O . ASN A 1 77 ? -0.866 1.342 12.637 1.00 81.44 77 ASN A O 1
ATOM 627 N N . PRO A 1 78 ? -2.146 3.012 13.457 1.00 83.81 78 PRO A N 1
ATOM 628 C CA . PRO A 1 78 ? -1.024 3.853 13.858 1.00 83.81 78 PRO A CA 1
ATOM 629 C C . PRO A 1 78 ? -0.064 3.137 14.810 1.00 83.81 78 PRO A C 1
ATOM 631 O O . PRO A 1 78 ? -0.479 2.628 15.846 1.00 83.81 78 PRO A O 1
ATOM 634 N N . GLY A 1 79 ? 1.228 3.147 14.472 1.00 82.06 79 GLY A N 1
ATOM 635 C CA . GLY A 1 79 ? 2.290 2.584 15.309 1.00 82.06 79 GLY A CA 1
ATOM 636 C C . GLY A 1 79 ? 2.575 1.098 15.088 1.00 82.06 79 GLY A C 1
ATOM 637 O O . GLY A 1 79 ? 3.406 0.552 15.804 1.00 82.06 79 GLY A O 1
ATOM 638 N N . LEU A 1 80 ? 1.933 0.449 14.108 1.00 85.50 80 LEU A N 1
ATOM 639 C CA . LEU A 1 80 ? 2.194 -0.964 13.809 1.00 85.50 80 LEU A CA 1
ATOM 640 C C . LEU A 1 80 ? 3.550 -1.184 13.116 1.00 85.50 80 LEU A C 1
ATOM 642 O O . LEU A 1 80 ? 4.190 -2.209 13.322 1.00 85.50 80 LEU A O 1
ATOM 646 N N . ILE A 1 81 ? 4.008 -0.219 12.315 1.00 87.12 81 ILE A N 1
ATOM 647 C CA . ILE A 1 81 ? 5.344 -0.216 11.712 1.00 87.12 81 ILE A CA 1
ATOM 648 C C . ILE A 1 81 ? 6.088 1.027 12.188 1.00 87.12 81 ILE A C 1
ATOM 650 O O . ILE A 1 81 ? 5.629 2.151 11.995 1.00 87.12 81 ILE A O 1
ATOM 654 N N . GLU A 1 82 ? 7.279 0.871 12.755 1.00 85.31 82 GLU A N 1
ATOM 655 C CA . GLU A 1 82 ? 8.101 2.035 13.080 1.00 85.31 82 GLU A CA 1
ATOM 656 C C . GLU A 1 82 ? 8.597 2.721 11.792 1.00 85.31 82 GLU A C 1
ATOM 658 O O . GLU A 1 82 ? 9.236 2.065 10.963 1.00 85.31 82 GLU A O 1
ATOM 663 N N . PRO A 1 83 ? 8.372 4.036 11.598 1.00 77.06 83 PRO A N 1
ATOM 664 C CA . PRO A 1 83 ? 8.808 4.738 10.386 1.00 77.06 83 PRO A CA 1
ATOM 665 C C . PRO A 1 83 ? 10.318 4.648 10.121 1.00 77.06 83 PRO A C 1
ATOM 667 O O . PRO A 1 83 ? 10.738 4.657 8.970 1.00 77.06 83 PRO A O 1
ATOM 670 N N . SER A 1 84 ? 11.126 4.515 11.177 1.00 77.69 84 SER A N 1
ATOM 671 C CA . SER A 1 84 ? 12.582 4.312 11.136 1.00 77.69 84 SER A CA 1
ATOM 672 C C . SER A 1 84 ? 13.006 3.002 10.463 1.00 77.69 84 SER A C 1
ATOM 674 O O . SER A 1 84 ? 14.131 2.902 9.976 1.00 77.69 84 SER A O 1
ATOM 676 N N . THR A 1 85 ? 12.126 1.997 10.434 1.00 82.31 85 THR A N 1
ATOM 677 C CA . THR A 1 85 ? 12.408 0.679 9.842 1.00 82.31 85 THR A CA 1
ATOM 678 C C . THR A 1 85 ? 12.112 0.626 8.345 1.00 82.31 85 THR A C 1
ATOM 680 O O . THR A 1 85 ? 12.651 -0.227 7.639 1.00 82.31 85 THR A O 1
ATOM 683 N N . VAL A 1 86 ? 11.309 1.569 7.841 1.00 87.81 86 VAL A N 1
ATOM 684 C CA . VAL A 1 86 ? 10.954 1.659 6.425 1.00 87.81 86 VAL A CA 1
ATOM 685 C C . VAL A 1 86 ? 12.091 2.327 5.668 1.00 87.81 86 VAL A C 1
ATOM 687 O O . VAL A 1 86 ? 12.412 3.493 5.893 1.00 87.81 86 VAL A O 1
ATOM 690 N N . SER A 1 87 ? 12.706 1.606 4.732 1.00 87.75 87 SER A N 1
ATOM 691 C CA . SER A 1 87 ? 13.793 2.174 3.938 1.00 87.75 87 SER A CA 1
ATOM 692 C C . SER A 1 87 ? 13.290 2.776 2.630 1.00 87.75 87 SER A C 1
ATOM 694 O O . SER A 1 87 ? 12.654 2.091 1.838 1.00 87.75 87 SER A O 1
ATOM 696 N N . GLU A 1 88 ? 13.668 4.019 2.334 1.00 86.94 88 GLU A N 1
ATOM 697 C CA . GLU A 1 88 ? 13.405 4.640 1.022 1.00 86.94 88 GLU A CA 1
ATOM 698 C C . GLU A 1 88 ? 14.508 4.372 -0.021 1.00 86.94 88 GLU A C 1
ATOM 700 O O . GLU A 1 88 ? 14.516 4.946 -1.106 1.00 86.94 88 GLU A O 1
ATOM 705 N N . SER A 1 89 ? 15.460 3.487 0.287 1.00 86.69 89 SER A N 1
ATOM 706 C CA . SER A 1 89 ? 16.560 3.156 -0.620 1.00 86.69 89 SER A CA 1
ATOM 707 C C . SER A 1 89 ? 16.080 2.409 -1.871 1.00 86.69 89 SER A C 1
ATOM 709 O O . SER A 1 89 ? 15.177 1.572 -1.816 1.00 86.69 89 SER A O 1
ATOM 711 N N . ALA A 1 90 ? 16.753 2.654 -2.998 1.00 86.69 90 ALA A N 1
ATOM 712 C CA . ALA A 1 90 ? 16.562 1.897 -4.234 1.00 86.69 90 ALA A CA 1
ATOM 713 C C . ALA A 1 90 ? 17.126 0.461 -4.170 1.00 86.69 90 ALA A C 1
ATOM 715 O O . ALA A 1 90 ? 16.912 -0.321 -5.095 1.00 86.69 90 ALA A O 1
ATOM 716 N N . GLU A 1 91 ? 17.824 0.104 -3.086 1.00 92.62 91 GLU A N 1
ATOM 717 C CA . GLU A 1 91 ? 18.476 -1.195 -2.936 1.00 92.62 91 GLU A CA 1
ATOM 718 C C . GLU A 1 91 ? 17.470 -2.365 -2.935 1.00 92.62 91 GLU A C 1
ATOM 720 O O . GLU A 1 91 ? 16.569 -2.402 -2.085 1.00 92.62 91 GLU A O 1
ATOM 725 N N . PRO A 1 92 ? 17.645 -3.380 -3.809 1.00 92.00 92 PRO A N 1
ATOM 726 C CA . PRO A 1 92 ? 16.725 -4.513 -3.945 1.00 92.00 92 PRO A CA 1
ATOM 727 C C . PRO A 1 92 ? 16.391 -5.226 -2.632 1.00 92.00 92 PRO A C 1
ATOM 729 O O . PRO A 1 92 ? 15.231 -5.542 -2.367 1.00 92.00 92 PRO A O 1
ATOM 732 N N . MET A 1 93 ? 17.401 -5.464 -1.789 1.00 92.81 93 MET A N 1
ATOM 733 C CA . MET A 1 93 ? 17.219 -6.145 -0.504 1.00 92.81 93 MET A CA 1
ATOM 734 C C . MET A 1 93 ? 16.324 -5.341 0.441 1.00 92.81 93 MET A C 1
ATOM 736 O O . MET A 1 93 ? 15.465 -5.911 1.115 1.00 92.81 93 MET A O 1
ATOM 740 N N . ARG A 1 94 ? 16.488 -4.014 0.464 1.00 93.06 94 ARG A N 1
ATOM 741 C CA . ARG A 1 94 ? 15.707 -3.132 1.335 1.00 93.06 94 ARG A CA 1
ATOM 742 C C . ARG A 1 94 ? 14.260 -3.014 0.864 1.00 93.06 94 ARG A C 1
ATOM 744 O O . ARG A 1 94 ? 13.352 -3.124 1.681 1.00 93.06 94 ARG A O 1
ATOM 751 N N . GLN A 1 95 ? 14.037 -2.908 -0.445 1.00 93.69 95 GLN A N 1
ATOM 752 C CA . GLN A 1 95 ? 12.689 -2.892 -1.025 1.00 93.69 95 GLN A CA 1
ATOM 753 C C . GLN A 1 95 ? 11.920 -4.183 -0.712 1.00 93.69 95 GLN A C 1
ATOM 755 O O . GLN A 1 95 ? 10.777 -4.141 -0.259 1.00 93.69 95 GLN A O 1
ATOM 760 N N . ARG A 1 96 ? 12.571 -5.344 -0.870 1.00 93.75 96 ARG A N 1
ATOM 761 C CA . ARG A 1 96 ? 11.990 -6.645 -0.496 1.00 93.75 96 ARG A CA 1
ATOM 762 C C . ARG A 1 96 ? 11.679 -6.729 1.001 1.00 93.75 96 ARG A C 1
ATOM 764 O O . ARG A 1 96 ? 10.639 -7.270 1.366 1.00 93.75 96 ARG A O 1
ATOM 771 N N . SER A 1 97 ? 12.544 -6.173 1.851 1.00 94.25 97 SER A N 1
ATOM 772 C CA . SER A 1 97 ? 12.325 -6.121 3.302 1.00 94.25 97 SER A CA 1
ATOM 773 C C . SER A 1 97 ? 11.100 -5.284 3.676 1.00 94.25 97 SER A C 1
ATOM 775 O O . SER A 1 97 ? 10.306 -5.724 4.503 1.00 94.25 97 SER A O 1
ATOM 777 N N . ASN A 1 98 ? 10.896 -4.127 3.038 1.00 94.44 98 ASN A N 1
ATOM 778 C CA . ASN A 1 98 ? 9.698 -3.310 3.259 1.00 94.44 98 ASN A CA 1
ATOM 779 C C . ASN A 1 98 ? 8.421 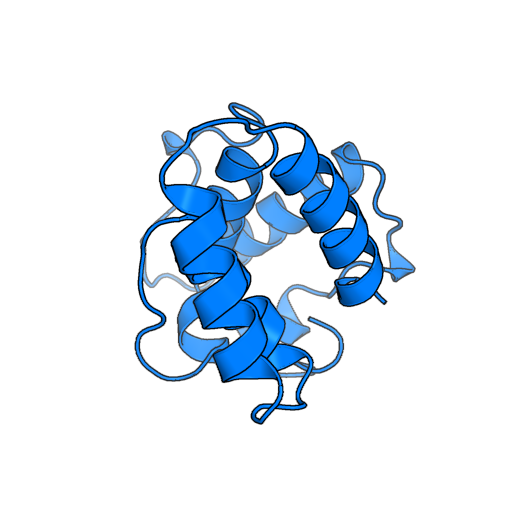-4.080 2.885 1.00 94.44 98 ASN A C 1
ATOM 781 O O . ASN A 1 98 ? 7.461 -4.111 3.650 1.00 94.44 98 ASN A O 1
ATOM 785 N N . ILE A 1 99 ? 8.415 -4.745 1.720 1.00 94.38 99 ILE A N 1
ATOM 786 C CA . ILE A 1 99 ? 7.266 -5.555 1.285 1.00 94.38 99 ILE A CA 1
ATOM 787 C C . ILE A 1 99 ? 6.991 -6.670 2.298 1.00 94.38 99 ILE A C 1
ATOM 789 O O . ILE A 1 99 ? 5.844 -6.878 2.685 1.00 94.38 99 ILE A O 1
ATOM 793 N N . LYS A 1 100 ? 8.035 -7.365 2.764 1.00 93.81 100 LYS A N 1
ATOM 794 C CA . LYS A 1 100 ? 7.897 -8.401 3.791 1.00 93.81 100 LYS A CA 1
ATOM 795 C C . LYS A 1 100 ? 7.251 -7.845 5.063 1.00 93.81 100 LYS A C 1
ATOM 797 O O . LYS A 1 100 ? 6.293 -8.428 5.555 1.00 93.81 100 LYS A O 1
ATOM 802 N N . GLN A 1 101 ? 7.721 -6.696 5.543 1.00 93.50 101 GLN A N 1
ATOM 803 C CA . GLN A 1 101 ? 7.195 -6.063 6.750 1.00 93.50 101 GLN A CA 1
ATOM 804 C C . GLN A 1 101 ? 5.702 -5.732 6.624 1.00 93.50 101 GLN A C 1
ATOM 806 O O . GLN A 1 101 ? 4.926 -6.017 7.532 1.00 93.50 101 GLN A O 1
ATOM 811 N N . PHE A 1 102 ? 5.270 -5.218 5.470 1.00 92.19 102 PHE A N 1
ATOM 812 C CA . PHE A 1 102 ? 3.849 -5.023 5.182 1.00 92.19 102 PHE A CA 1
ATOM 813 C C . PHE A 1 102 ? 3.038 -6.329 5.296 1.00 92.19 102 PHE A C 1
ATOM 815 O O . PHE A 1 102 ? 1.955 -6.335 5.887 1.00 92.19 102 PHE A O 1
ATOM 822 N N . LEU A 1 103 ? 3.547 -7.435 4.742 1.00 91.69 103 LEU A N 1
ATOM 823 C CA . LEU A 1 103 ? 2.876 -8.741 4.764 1.00 91.69 103 LEU A CA 1
ATOM 824 C C . LEU A 1 103 ? 2.815 -9.349 6.174 1.00 91.69 103 LEU A C 1
ATOM 826 O O . LEU A 1 103 ? 1.815 -9.991 6.520 1.00 91.69 103 LEU A O 1
ATOM 830 N N . ASP A 1 104 ? 3.857 -9.135 6.976 1.00 91.06 104 ASP A N 1
ATOM 831 C CA . ASP A 1 104 ? 3.928 -9.567 8.373 1.00 91.06 104 ASP A CA 1
ATOM 832 C C . ASP A 1 104 ? 2.882 -8.812 9.211 1.00 91.06 104 ASP A C 1
ATOM 834 O O . ASP A 1 104 ? 2.024 -9.441 9.834 1.00 91.06 104 ASP A O 1
ATOM 838 N N . CYS A 1 105 ? 2.828 -7.480 9.102 1.00 89.25 105 CYS A N 1
ATOM 839 C CA . CYS A 1 105 ? 1.816 -6.657 9.774 1.00 89.25 105 CYS A CA 1
ATOM 840 C C . CYS A 1 105 ? 0.386 -6.970 9.312 1.00 89.25 105 CYS A C 1
ATOM 842 O O . CYS A 1 105 ? -0.553 -6.958 10.106 1.00 89.25 105 CYS A O 1
ATOM 844 N N . CYS A 1 106 ? 0.196 -7.301 8.032 1.00 86.50 106 CYS A N 1
ATOM 845 C CA . CYS A 1 106 ? -1.088 -7.804 7.544 1.00 86.50 106 CYS A CA 1
ATOM 846 C C . CYS A 1 106 ? -1.495 -9.104 8.265 1.00 86.50 106 CYS A C 1
ATOM 848 O O . CYS A 1 106 ? -2.672 -9.280 8.587 1.00 86.50 106 CYS A O 1
ATOM 850 N N . GLY A 1 107 ? -0.539 -9.996 8.543 1.00 86.12 107 GLY A N 1
ATOM 851 C CA . GLY A 1 107 ? -0.757 -11.195 9.355 1.00 86.12 107 GLY A CA 1
ATOM 852 C C . GLY A 1 107 ? -1.203 -10.861 10.780 1.00 86.12 107 GLY A C 1
ATOM 853 O O . GLY A 1 107 ? -2.198 -11.410 11.249 1.00 86.12 107 GLY A O 1
ATOM 854 N N . GLU A 1 108 ? -0.545 -9.898 11.431 1.00 86.06 108 GLU A N 1
ATOM 855 C CA . GLU A 1 108 ? -0.920 -9.414 12.772 1.00 86.06 108 GLU A CA 1
ATOM 856 C C . GLU A 1 108 ? -2.322 -8.788 12.808 1.00 86.06 108 GLU A C 1
ATOM 858 O O . GLU A 1 108 ? -3.064 -8.945 13.776 1.00 86.06 108 GLU A O 1
ATOM 863 N N . MET A 1 109 ? -2.743 -8.151 11.712 1.00 81.44 109 MET A N 1
ATOM 864 C CA . MET A 1 109 ? -4.110 -7.651 11.529 1.00 81.44 109 MET A CA 1
ATOM 865 C C . MET A 1 109 ? -5.148 -8.758 11.252 1.00 81.44 109 MET A C 1
ATOM 867 O O . MET A 1 109 ? -6.332 -8.467 11.048 1.00 81.44 109 MET A O 1
ATOM 871 N N . GLY A 1 110 ? -4.734 -10.027 11.223 1.00 82.69 110 GLY A N 1
ATOM 872 C CA . GLY A 1 110 ? -5.604 -11.183 11.022 1.00 82.69 110 GLY A CA 1
ATOM 873 C C . GLY A 1 110 ? -5.919 -11.490 9.556 1.00 82.69 110 GLY A C 1
ATOM 874 O O . GLY A 1 110 ? -6.956 -12.105 9.269 1.00 82.69 110 GLY A O 1
ATOM 875 N N . LEU A 1 111 ? -5.081 -11.048 8.609 1.00 81.88 111 LEU A N 1
ATOM 876 C CA . LEU A 1 111 ? -5.157 -11.528 7.229 1.00 81.88 111 LEU A CA 1
ATOM 877 C C . LEU A 1 111 ? -4.518 -12.915 7.130 1.00 81.88 111 LEU A C 1
ATOM 879 O O . LEU A 1 111 ? -3.403 -13.145 7.589 1.00 81.88 111 LEU A O 1
ATOM 883 N N . HIS A 1 112 ? -5.242 -13.838 6.501 1.00 83.38 112 HIS A N 1
ATOM 884 C CA . HIS A 1 112 ? -4.776 -15.205 6.307 1.00 83.38 112 HIS A CA 1
ATOM 885 C C . HIS A 1 112 ? -3.670 -15.260 5.249 1.00 83.38 112 HIS A C 1
ATOM 887 O O . HIS A 1 112 ? -3.677 -14.473 4.303 1.00 83.38 112 HIS A O 1
ATOM 893 N N . GLU A 1 113 ? -2.761 -16.232 5.349 1.00 79.75 113 GLU A N 1
ATOM 894 C CA . GLU A 1 113 ? -1.617 -16.331 4.436 1.00 79.75 113 GLU A CA 1
ATOM 895 C C . GLU A 1 113 ? -2.031 -16.434 2.969 1.00 79.75 113 GLU A C 1
ATOM 897 O O . GLU A 1 113 ? -1.470 -15.748 2.126 1.00 79.75 113 GLU A O 1
ATOM 902 N N . GLY A 1 114 ? -3.076 -17.213 2.679 1.00 82.31 114 GLY A N 1
ATOM 903 C CA . GLY A 1 114 ? -3.620 -17.358 1.323 1.00 82.31 114 GLY A CA 1
ATOM 904 C C . GLY A 1 114 ? -4.326 -16.115 0.762 1.00 82.31 114 GLY A C 1
ATOM 905 O O . GLY A 1 114 ? -4.640 -16.085 -0.426 1.00 82.31 114 GLY A O 1
ATOM 906 N N . ASP A 1 115 ? -4.594 -15.104 1.593 1.00 80.44 115 ASP A N 1
ATOM 907 C CA . ASP A 1 115 ? -5.088 -13.805 1.129 1.00 80.44 115 ASP A CA 1
ATOM 908 C C . ASP A 1 115 ? -3.939 -12.828 0.836 1.00 80.44 115 ASP A C 1
ATOM 910 O O . ASP A 1 115 ? -4.182 -11.831 0.162 1.00 80.44 115 ASP A O 1
ATOM 914 N N . ARG A 1 116 ? -2.717 -13.103 1.319 1.00 86.56 116 ARG A N 1
ATOM 915 C CA . ARG A 1 116 ? -1.515 -12.287 1.105 1.00 86.56 116 ARG A CA 1
ATOM 916 C C . ARG A 1 116 ? -0.866 -12.623 -0.243 1.00 86.56 116 ARG A C 1
ATOM 918 O O . ARG A 1 116 ? -0.965 -13.747 -0.732 1.00 86.56 116 ARG A O 1
ATOM 925 N N . PHE A 1 117 ? -0.203 -11.642 -0.847 1.00 90.75 117 PHE A N 1
ATOM 926 C CA . PHE A 1 117 ? 0.630 -11.851 -2.034 1.00 90.75 117 PHE A CA 1
ATOM 927 C C . PHE A 1 117 ? 2.070 -12.201 -1.630 1.00 90.75 117 PHE A C 1
ATOM 929 O O . PHE A 1 117 ? 2.475 -11.986 -0.485 1.00 90.75 117 PHE A O 1
ATOM 936 N N . LEU A 1 118 ? 2.855 -12.738 -2.562 1.00 90.88 118 LEU A N 1
ATOM 937 C CA . LEU A 1 118 ? 4.274 -13.023 -2.359 1.00 90.88 118 LEU A CA 1
ATOM 938 C C . LEU A 1 118 ? 5.130 -11.813 -2.730 1.00 90.88 118 LEU A C 1
ATOM 940 O O . LEU A 1 118 ? 4.794 -11.046 -3.626 1.00 90.88 118 LEU A O 1
ATOM 944 N N . ILE A 1 119 ? 6.301 -11.678 -2.108 1.00 93.06 119 ILE A N 1
ATOM 945 C CA . ILE A 1 119 ? 7.213 -10.551 -2.369 1.00 93.06 119 ILE A CA 1
ATOM 946 C C . ILE A 1 119 ? 7.491 -10.379 -3.869 1.00 93.06 119 ILE A C 1
ATOM 948 O O . ILE A 1 119 ? 7.465 -9.254 -4.358 1.00 93.06 119 ILE A O 1
ATOM 952 N N . ASP A 1 120 ? 7.719 -11.470 -4.605 1.00 92.38 120 ASP A N 1
ATOM 953 C CA . ASP A 1 120 ? 8.005 -11.417 -6.044 1.00 92.38 120 ASP A CA 1
ATOM 954 C C . ASP A 1 120 ? 6.782 -11.058 -6.906 1.00 92.38 120 ASP A C 1
ATOM 956 O O . ASP A 1 120 ? 6.968 -10.529 -8.006 1.00 92.38 120 ASP A O 1
ATOM 960 N N . ASP A 1 121 ? 5.556 -11.279 -6.415 1.00 89.81 121 ASP A N 1
ATOM 961 C CA . ASP A 1 121 ? 4.320 -10.916 -7.126 1.00 89.81 121 ASP A CA 1
ATOM 962 C C . ASP A 1 121 ? 4.276 -9.408 -7.364 1.00 89.81 121 ASP A C 1
ATOM 964 O O . ASP A 1 121 ? 4.046 -8.964 -8.491 1.00 89.81 121 ASP A O 1
ATOM 968 N N . LEU A 1 122 ? 4.629 -8.639 -6.330 1.00 91.12 122 LEU A N 1
ATOM 969 C CA . LEU A 1 122 ? 4.784 -7.194 -6.404 1.00 91.12 122 LEU A CA 1
ATOM 970 C C . LEU A 1 122 ? 6.175 -6.783 -6.900 1.00 91.12 122 LEU A C 1
ATOM 972 O O . LEU A 1 122 ? 6.284 -6.018 -7.847 1.00 91.12 122 LEU A O 1
ATOM 976 N N . TYR A 1 123 ? 7.267 -7.263 -6.303 1.00 92.31 123 TYR A N 1
ATOM 977 C CA . TYR A 1 123 ? 8.612 -6.746 -6.593 1.00 92.31 123 TYR A CA 1
ATOM 978 C C . TYR A 1 123 ? 9.023 -6.929 -8.063 1.00 92.31 123 TYR A C 1
ATOM 980 O O . TYR A 1 123 ? 9.579 -6.008 -8.674 1.00 92.31 123 TYR A O 1
ATOM 988 N N . SER A 1 124 ? 8.726 -8.102 -8.627 1.00 91.88 124 SER A N 1
ATOM 989 C CA . SER A 1 124 ? 9.094 -8.493 -9.993 1.00 91.88 124 SER A CA 1
ATOM 990 C C . SER A 1 124 ? 7.935 -8.370 -10.985 1.00 91.88 124 SER A C 1
ATOM 992 O O . SER A 1 124 ? 8.090 -8.778 -12.132 1.00 91.88 124 SER A O 1
ATOM 994 N N . ASN A 1 125 ? 6.789 -7.814 -10.566 1.00 89.50 125 ASN A N 1
ATOM 995 C CA . ASN A 1 125 ? 5.571 -7.731 -11.381 1.00 89.50 125 ASN A CA 1
ATOM 996 C C . ASN A 1 125 ? 5.086 -9.110 -11.875 1.00 89.50 125 ASN A C 1
ATOM 998 O O . ASN A 1 125 ? 4.610 -9.242 -13.002 1.00 89.50 125 ASN A O 1
ATOM 1002 N N . ARG A 1 126 ? 5.273 -10.163 -11.069 1.00 90.12 126 ARG A N 1
ATOM 1003 C CA . ARG A 1 126 ? 4.949 -11.536 -11.483 1.00 90.12 126 ARG A CA 1
ATOM 1004 C C . ARG A 1 126 ? 3.440 -11.773 -11.528 1.00 90.12 126 ARG A C 1
ATOM 1006 O O . ARG A 1 126 ? 2.966 -12.413 -12.463 1.00 90.12 126 ARG A O 1
ATOM 1013 N N . ASP A 1 127 ? 2.704 -11.268 -10.538 1.00 83.62 127 ASP A N 1
ATOM 1014 C CA . ASP A 1 127 ? 1.248 -11.414 -10.466 1.00 83.62 127 ASP A CA 1
ATOM 1015 C C . ASP A 1 127 ? 0.587 -10.239 -9.729 1.00 83.62 127 ASP A C 1
ATOM 1017 O O . ASP A 1 127 ? 0.165 -10.331 -8.578 1.00 83.62 127 ASP A O 1
ATOM 1021 N N . MET A 1 128 ? 0.448 -9.113 -10.427 1.00 82.12 128 MET A N 1
ATOM 1022 C CA . MET A 1 128 ? -0.235 -7.928 -9.892 1.00 82.12 128 MET A CA 1
ATOM 1023 C C . MET A 1 128 ? -1.748 -8.095 -9.719 1.00 82.12 128 MET A C 1
ATOM 1025 O O . MET A 1 128 ? -2.383 -7.208 -9.162 1.00 82.12 128 MET A O 1
ATOM 1029 N N . LYS A 1 129 ? -2.360 -9.190 -10.191 1.00 81.81 129 LYS A N 1
ATOM 1030 C CA . LYS A 1 129 ? -3.788 -9.448 -9.932 1.00 81.81 129 LYS A CA 1
ATOM 1031 C C . LYS A 1 129 ? -4.008 -10.013 -8.530 1.00 81.81 129 LYS A C 1
ATOM 1033 O O . LYS A 1 129 ? -5.113 -9.897 -7.992 1.00 81.81 129 LYS A O 1
ATOM 1038 N N . GLN A 1 130 ? -2.983 -10.664 -7.981 1.00 79.38 130 GLN A N 1
ATOM 1039 C CA . GLN A 1 130 ? -2.980 -11.203 -6.627 1.00 79.38 130 GLN A CA 1
ATOM 1040 C C . GLN A 1 130 ? -2.693 -10.121 -5.570 1.00 79.38 130 GLN A C 1
ATOM 1042 O O . GLN A 1 130 ? -3.209 -10.232 -4.454 1.00 79.38 130 GLN A O 1
ATOM 1047 N N . VAL A 1 131 ? -1.912 -9.094 -5.933 1.00 79.88 131 VAL A N 1
ATOM 1048 C CA . VAL A 1 131 ? -1.589 -7.898 -5.125 1.00 79.88 131 VAL A CA 1
ATOM 1049 C C . VAL A 1 131 ? -2.811 -6.989 -4.971 1.00 79.88 131 VAL A C 1
ATOM 1051 O O . VAL A 1 131 ? -3.115 -6.609 -3.817 1.00 79.88 131 VAL A O 1
#

Radius of gyration: 14.65 Å; chains: 1; bounding box: 37×35×30 Å